Protein AF-A0A9E1IH28-F1 (afdb_monomer_lite)

pLDDT: mean 81.87, std 10.33, range [43.22, 92.31]

Structure (mmCIF, N/CA/C/O backbone):
data_AF-A0A9E1IH28-F1
#
_entry.id   AF-A0A9E1IH28-F1
#
loop_
_atom_site.group_PDB
_atom_site.id
_atom_site.type_symbol
_atom_site.label_atom_id
_atom_site.label_alt_id
_atom_site.label_comp_id
_atom_site.label_asym_id
_atom_site.label_entity_id
_atom_site.label_seq_id
_atom_site.pdbx_PDB_ins_code
_atom_site.Cartn_x
_atom_site.Cartn_y
_atom_site.Cartn_z
_atom_site.occupancy
_atom_site.B_iso_or_equiv
_atom_site.auth_seq_id
_atom_site.auth_comp_id
_atom_site.auth_asym_id
_atom_site.auth_atom_id
_atom_site.pdbx_PDB_model_num
ATOM 1 N N . MET A 1 1 ? 17.890 11.016 -17.891 1.00 43.22 1 MET A N 1
ATOM 2 C CA . MET A 1 1 ? 17.890 9.555 -17.650 1.00 43.22 1 MET A CA 1
ATOM 3 C C . MET A 1 1 ? 16.493 9.009 -17.918 1.00 43.22 1 MET A C 1
ATOM 5 O O . MET A 1 1 ? 15.600 9.289 -17.120 1.00 43.22 1 MET A O 1
ATOM 9 N N . PRO A 1 2 ? 16.258 8.319 -19.046 1.00 45.50 2 PRO A N 1
ATOM 10 C CA . PRO A 1 2 ? 14.957 7.726 -19.333 1.00 45.50 2 PRO A CA 1
ATOM 11 C C . PRO A 1 2 ? 14.781 6.501 -18.421 1.00 45.50 2 PRO A C 1
ATOM 13 O O . PRO A 1 2 ? 15.627 5.616 -18.416 1.00 45.50 2 PRO A O 1
ATOM 16 N N . GLY A 1 3 ? 13.749 6.492 -17.573 1.00 56.09 3 GLY A N 1
ATOM 17 C CA . GLY A 1 3 ? 13.476 5.368 -16.658 1.00 56.09 3 GLY A CA 1
ATOM 18 C C . GLY A 1 3 ? 12.780 5.739 -15.345 1.00 56.09 3 GLY A C 1
ATOM 19 O O . GLY A 1 3 ? 12.056 4.921 -14.787 1.00 56.09 3 GLY A O 1
ATOM 20 N N . ARG A 1 4 ? 12.909 6.989 -14.873 1.00 63.25 4 ARG A N 1
ATOM 21 C CA . ARG A 1 4 ? 12.278 7.423 -13.608 1.00 63.25 4 ARG A CA 1
ATOM 22 C C . ARG A 1 4 ? 10.755 7.587 -13.708 1.00 63.25 4 ARG A C 1
ATOM 24 O O . ARG A 1 4 ? 10.059 7.260 -12.759 1.00 63.25 4 ARG A O 1
ATOM 31 N N . GLY A 1 5 ? 10.233 8.031 -14.855 1.00 76.12 5 GLY A N 1
ATOM 32 C CA . GLY A 1 5 ? 8.802 8.331 -15.027 1.00 76.12 5 GLY A CA 1
ATOM 33 C C . GLY A 1 5 ? 7.890 7.100 -14.992 1.00 76.12 5 GLY A C 1
ATOM 34 O O . GLY A 1 5 ? 6.953 7.059 -14.205 1.00 76.12 5 GLY A O 1
ATOM 35 N N . CYS A 1 6 ? 8.185 6.069 -15.792 1.00 81.12 6 CYS A N 1
ATOM 36 C CA . CYS A 1 6 ? 7.359 4.853 -15.839 1.00 81.12 6 CYS A CA 1
ATOM 37 C C . CYS A 1 6 ? 7.390 4.081 -14.512 1.00 81.12 6 CYS A C 1
ATOM 39 O O . CYS A 1 6 ? 6.363 3.579 -14.063 1.00 81.12 6 CYS A O 1
ATOM 41 N N . HIS A 1 7 ? 8.554 4.022 -13.858 1.00 82.38 7 HIS A N 1
ATOM 42 C CA . HIS A 1 7 ? 8.680 3.391 -12.548 1.00 82.38 7 HIS A CA 1
ATOM 43 C C . HIS A 1 7 ? 7.938 4.188 -11.462 1.00 82.38 7 HIS A C 1
ATOM 45 O O . HIS A 1 7 ? 7.175 3.602 -10.702 1.00 82.38 7 HIS A O 1
ATOM 51 N N . ALA A 1 8 ? 8.060 5.520 -11.439 1.00 79.62 8 ALA A N 1
ATOM 52 C CA . ALA A 1 8 ? 7.314 6.366 -10.506 1.00 79.62 8 ALA A CA 1
ATOM 53 C C . ALA A 1 8 ? 5.790 6.285 -10.719 1.00 79.62 8 ALA A C 1
ATOM 55 O O . ALA A 1 8 ? 5.042 6.208 -9.749 1.00 79.62 8 ALA A O 1
ATOM 56 N N . ALA A 1 9 ? 5.322 6.233 -11.970 1.00 85.56 9 ALA A N 1
ATOM 57 C CA . ALA A 1 9 ? 3.903 6.052 -12.281 1.00 85.56 9 ALA A CA 1
ATOM 58 C C . ALA A 1 9 ? 3.385 4.689 -11.798 1.00 85.56 9 ALA A C 1
ATOM 60 O O . ALA A 1 9 ? 2.329 4.611 -11.173 1.00 85.56 9 ALA A O 1
ATOM 61 N N . ARG A 1 10 ? 4.163 3.619 -12.017 1.00 85.31 10 ARG A N 1
ATOM 62 C CA . ARG A 1 10 ? 3.870 2.281 -11.483 1.00 85.31 10 ARG A CA 1
ATOM 63 C C . ARG A 1 10 ? 3.794 2.291 -9.953 1.00 85.31 10 ARG A C 1
ATOM 65 O O . ARG A 1 10 ? 2.892 1.675 -9.393 1.00 85.31 10 ARG A O 1
ATOM 72 N N . HIS A 1 11 ? 4.697 3.022 -9.297 1.00 83.31 11 HIS A N 1
ATOM 73 C CA . HIS A 1 11 ? 4.679 3.215 -7.847 1.00 83.31 11 HIS A CA 1
ATOM 74 C C . HIS A 1 11 ? 3.416 3.945 -7.374 1.00 83.31 11 HIS A C 1
ATOM 76 O O . HIS A 1 11 ? 2.747 3.473 -6.458 1.00 83.31 11 HIS A O 1
ATOM 82 N N . GLY A 1 12 ? 3.061 5.056 -8.022 1.00 83.19 12 GLY A N 1
ATOM 83 C CA . GLY A 1 12 ? 1.855 5.818 -7.698 1.00 83.19 12 GLY A CA 1
ATOM 84 C C . GLY A 1 12 ? 0.577 4.996 -7.864 1.00 83.19 12 GLY A C 1
ATOM 85 O O . GLY A 1 12 ? -0.282 5.021 -6.985 1.00 83.19 12 GLY A O 1
ATOM 86 N N . LEU A 1 13 ? 0.479 4.213 -8.943 1.00 87.81 13 LEU A N 1
ATOM 87 C CA . LEU A 1 13 ? -0.655 3.321 -9.188 1.00 87.81 13 LEU A CA 1
ATOM 88 C C . LEU A 1 13 ? -0.789 2.247 -8.099 1.00 87.81 13 LEU A C 1
ATOM 90 O O . LEU A 1 13 ? -1.878 2.061 -7.560 1.00 87.81 13 LEU A O 1
ATOM 94 N N . GLY A 1 14 ? 0.308 1.556 -7.765 1.00 87.31 14 GLY A N 1
ATOM 95 C CA . GLY A 1 14 ? 0.298 0.505 -6.744 1.00 87.31 14 GLY A CA 1
ATOM 96 C C . GLY A 1 14 ? -0.117 1.030 -5.369 1.00 87.31 14 GLY A C 1
ATOM 97 O O . GLY A 1 14 ? -0.955 0.425 -4.703 1.00 87.31 14 GLY A O 1
ATOM 98 N N . LEU A 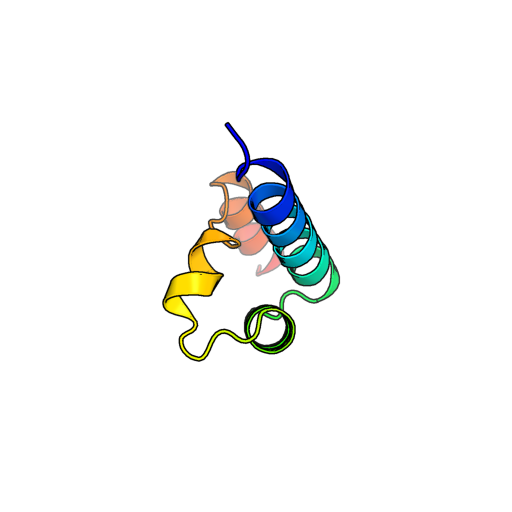1 15 ? 0.399 2.202 -4.986 1.00 85.25 15 LEU A N 1
ATOM 99 C CA . LEU A 1 15 ? 0.049 2.852 -3.724 1.00 85.25 15 LEU A CA 1
ATOM 100 C C . LEU A 1 15 ? -1.415 3.315 -3.688 1.00 85.25 15 LEU A C 1
ATOM 102 O O . LEU A 1 15 ? -2.089 3.132 -2.677 1.00 85.25 15 LEU A O 1
ATOM 106 N N . ALA A 1 16 ? -1.925 3.904 -4.773 1.00 86.88 16 ALA A N 1
ATOM 107 C CA . ALA A 1 16 ? -3.314 4.359 -4.841 1.00 86.88 16 ALA A CA 1
ATOM 108 C C . ALA A 1 16 ? -4.306 3.192 -4.726 1.00 86.88 16 ALA A C 1
ATOM 110 O O . ALA A 1 16 ? -5.273 3.278 -3.970 1.00 86.88 16 ALA A O 1
ATOM 111 N N . LEU A 1 17 ? -4.035 2.085 -5.424 1.00 89.88 17 LEU A N 1
ATOM 112 C CA . LEU A 1 17 ? -4.859 0.879 -5.354 1.00 89.88 17 LEU A CA 1
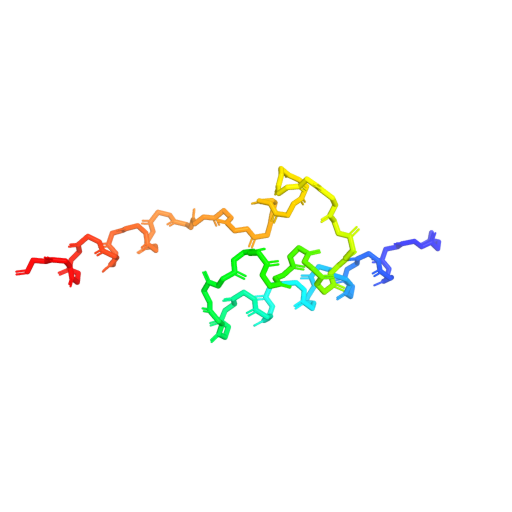ATOM 113 C C . LEU A 1 17 ? -4.823 0.249 -3.954 1.00 89.88 17 LEU A C 1
ATOM 115 O O . LEU A 1 17 ? -5.863 -0.163 -3.441 1.00 89.88 17 LEU A O 1
ATOM 119 N N . TYR A 1 18 ? 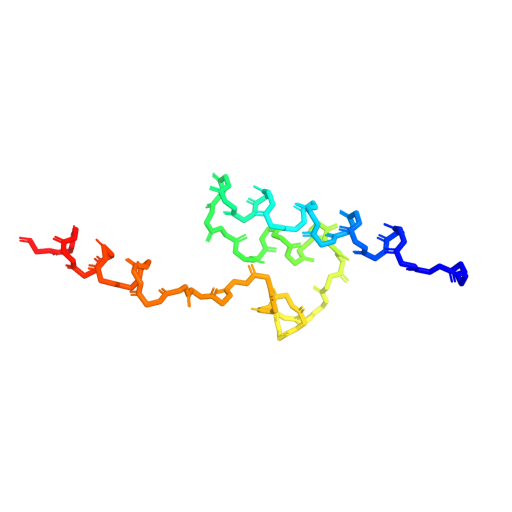-3.652 0.229 -3.309 1.00 88.50 18 TYR A N 1
ATOM 120 C CA . TYR A 1 18 ? -3.529 -0.242 -1.930 1.00 88.50 18 TYR A CA 1
ATOM 121 C C . TYR A 1 18 ? -4.358 0.611 -0.965 1.00 88.50 18 TYR A C 1
ATOM 123 O O . TYR A 1 18 ? -5.144 0.068 -0.199 1.00 88.50 18 TYR A O 1
ATOM 131 N N . LYS A 1 19 ? -4.261 1.945 -1.050 1.00 84.81 19 LYS A N 1
ATOM 132 C CA . LYS A 1 19 ? -5.028 2.864 -0.190 1.00 84.81 19 LYS A CA 1
ATOM 133 C C . LYS A 1 19 ? -6.545 2.704 -0.321 1.00 84.81 19 LYS A C 1
ATOM 135 O O . LYS A 1 19 ? -7.256 2.940 0.645 1.00 84.81 19 LYS A O 1
ATOM 140 N N . GLN A 1 20 ? -7.040 2.334 -1.501 1.00 89.19 20 GLN A N 1
ATOM 141 C CA . GLN A 1 20 ? -8.475 2.134 -1.729 1.00 89.19 20 GLN A CA 1
ATOM 142 C C . GLN A 1 20 ? -8.982 0.777 -1.236 1.00 89.19 20 GLN A C 1
ATOM 144 O O . GLN A 1 20 ? -10.137 0.671 -0.839 1.00 89.19 20 GLN A O 1
ATOM 149 N N . THR A 1 21 ? -8.152 -0.264 -1.311 1.00 90.31 21 THR A N 1
ATOM 150 C CA . THR A 1 21 ? -8.610 -1.652 -1.130 1.00 90.31 21 THR A CA 1
ATOM 151 C C . THR A 1 21 ? -8.099 -2.311 0.144 1.00 90.31 21 THR A C 1
ATOM 153 O O . THR A 1 21 ? -8.709 -3.264 0.614 1.00 90.31 21 THR A O 1
ATOM 156 N N . GLY A 1 22 ? -6.956 -1.865 0.670 1.00 87.12 22 GLY A N 1
ATOM 157 C CA . GLY A 1 22 ? -6.205 -2.562 1.714 1.00 87.12 22 GLY A CA 1
ATOM 158 C C . GLY A 1 22 ? -5.656 -3.932 1.288 1.00 87.12 22 GLY A C 1
ATOM 159 O O . GLY A 1 22 ? -5.020 -4.607 2.093 1.00 87.12 22 GLY A O 1
ATOM 160 N N . ASP A 1 23 ? -5.868 -4.365 0.038 1.00 89.56 23 ASP A N 1
ATOM 161 C CA . ASP A 1 23 ? -5.536 -5.716 -0.411 1.00 89.56 23 ASP A CA 1
ATOM 162 C C . ASP A 1 23 ? -4.273 -5.725 -1.278 1.00 89.56 23 ASP A C 1
ATOM 164 O O . ASP A 1 23 ? -4.264 -5.397 -2.470 1.00 89.56 23 ASP A O 1
ATOM 168 N N . LEU A 1 24 ? -3.180 -6.183 -0.673 1.00 89.12 24 LEU A N 1
ATOM 169 C CA . LEU A 1 24 ? -1.890 -6.298 -1.340 1.00 89.12 24 LEU A CA 1
ATOM 170 C C . LEU A 1 24 ? -1.882 -7.324 -2.488 1.00 89.12 24 LEU A C 1
ATOM 172 O O . LEU A 1 24 ? -1.080 -7.201 -3.419 1.00 89.12 24 LEU A O 1
ATOM 176 N N . ARG A 1 25 ? -2.767 -8.328 -2.466 1.00 90.81 25 ARG A N 1
ATOM 177 C CA . ARG A 1 25 ? -2.876 -9.325 -3.542 1.00 90.81 25 ARG A CA 1
ATOM 178 C C . ARG A 1 25 ? -3.495 -8.721 -4.796 1.00 90.81 25 ARG A C 1
ATOM 180 O O . ARG A 1 25 ? -3.035 -9.045 -5.890 1.00 90.81 25 ARG A O 1
ATOM 187 N N . LEU A 1 26 ? -4.456 -7.805 -4.652 1.00 91.69 26 LEU A N 1
ATOM 188 C CA . LEU A 1 26 ? -5.007 -7.050 -5.784 1.00 91.69 26 LEU A CA 1
ATOM 189 C C . LEU A 1 26 ? -3.943 -6.158 -6.424 1.00 91.69 26 LEU A C 1
ATOM 191 O O . LEU A 1 26 ? -3.802 -6.141 -7.647 1.00 91.69 26 LEU A O 1
ATOM 195 N N . VAL A 1 27 ? -3.131 -5.487 -5.605 1.00 90.94 27 VAL A N 1
ATOM 196 C CA . VAL A 1 27 ? -2.001 -4.683 -6.094 1.00 90.94 27 VAL A CA 1
ATOM 197 C C . VAL A 1 27 ? -0.991 -5.555 -6.841 1.00 90.94 27 VAL A C 1
ATOM 199 O O . VAL A 1 27 ? -0.564 -5.207 -7.940 1.00 90.94 27 VAL A O 1
ATOM 202 N N . ALA A 1 28 ? -0.638 -6.720 -6.295 1.00 90.81 28 ALA A N 1
ATOM 203 C CA . ALA A 1 28 ? 0.280 -7.648 -6.948 1.00 90.81 28 ALA A CA 1
ATOM 204 C C . ALA A 1 28 ? -0.269 -8.170 -8.286 1.00 90.81 28 ALA A C 1
ATOM 206 O O . ALA A 1 28 ? 0.466 -8.188 -9.274 1.00 90.81 28 ALA A O 1
ATOM 207 N N . ALA A 1 29 ? -1.556 -8.527 -8.344 1.00 92.31 29 ALA A N 1
ATOM 208 C CA . ALA A 1 29 ? -2.215 -8.965 -9.571 1.00 92.31 29 ALA A CA 1
ATOM 209 C C . ALA A 1 29 ? -2.226 -7.858 -10.639 1.00 92.31 29 ALA A C 1
ATOM 211 O O . ALA A 1 29 ? -1.824 -8.103 -11.775 1.00 92.31 29 ALA A O 1
ATOM 212 N N . GLN A 1 30 ? -2.582 -6.625 -10.261 1.00 91.19 30 GLN A N 1
ATOM 213 C CA . GLN A 1 30 ? -2.584 -5.463 -11.158 1.00 91.19 30 GLN A CA 1
ATOM 214 C C . GLN A 1 30 ? -1.188 -5.150 -11.718 1.00 91.19 30 GLN A C 1
ATOM 216 O O . GLN A 1 30 ? -1.043 -4.729 -12.866 1.00 91.19 30 GLN A O 1
ATOM 221 N N . LEU A 1 31 ? -0.148 -5.339 -10.905 1.00 88.62 31 LEU A N 1
ATOM 222 C CA . LEU A 1 31 ? 1.239 -5.104 -11.296 1.00 88.62 31 LEU A CA 1
ATOM 223 C C . LEU A 1 31 ? 1.866 -6.300 -12.034 1.00 88.62 31 LEU A C 1
ATOM 225 O O . LEU A 1 31 ? 2.962 -6.161 -12.583 1.00 88.62 31 LEU A O 1
ATOM 229 N N . GLY A 1 32 ? 1.204 -7.459 -12.077 1.00 89.69 32 GLY A N 1
ATOM 230 C CA . GLY A 1 32 ? 1.762 -8.692 -12.639 1.00 89.69 32 GLY A CA 1
ATOM 231 C C . GLY A 1 32 ? 2.896 -9.282 -11.793 1.00 89.69 32 GLY A C 1
ATOM 232 O O . GLY A 1 32 ? 3.798 -9.933 -12.319 1.00 89.69 32 GLY A O 1
ATOM 233 N N . HIS A 1 33 ? 2.899 -9.020 -10.485 1.00 91.12 33 HIS A N 1
ATOM 234 C CA . HIS A 1 33 ? 3.875 -9.577 -9.557 1.00 91.12 33 HIS A CA 1
ATOM 235 C C . HIS A 1 33 ? 3.495 -11.008 -9.179 1.00 91.12 33 HIS A C 1
ATOM 237 O O . HIS A 1 33 ? 2.411 -11.273 -8.665 1.00 91.12 33 HIS A O 1
ATOM 243 N N . ARG A 1 34 ? 4.428 -11.934 -9.397 1.00 86.50 34 ARG A N 1
ATOM 244 C CA . ARG A 1 34 ? 4.272 -13.348 -9.036 1.00 86.50 34 ARG A CA 1
ATOM 245 C C . ARG A 1 34 ? 4.636 -13.634 -7.572 1.00 86.50 34 ARG A C 1
ATOM 247 O O . ARG A 1 34 ? 4.249 -14.668 -7.040 1.00 86.50 34 ARG A O 1
ATOM 254 N N . ASP A 1 35 ? 5.366 -12.716 -6.938 1.00 85.56 35 ASP A N 1
ATOM 255 C CA . ASP A 1 35 ? 5.768 -12.759 -5.530 1.00 85.56 35 ASP A CA 1
ATOM 256 C C . ASP A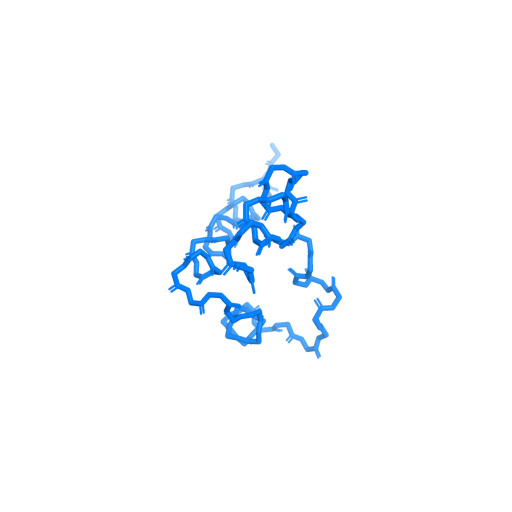 1 35 ? 5.400 -11.434 -4.844 1.00 85.56 35 ASP A C 1
ATOM 258 O O . ASP A 1 35 ? 5.765 -10.348 -5.314 1.00 85.56 35 ASP A O 1
ATOM 262 N N . LEU A 1 36 ? 4.707 -11.536 -3.706 1.00 86.31 36 LEU A N 1
ATOM 263 C CA . LEU A 1 36 ? 4.294 -10.404 -2.879 1.00 86.31 36 LEU A CA 1
ATOM 264 C C . LEU A 1 36 ? 5.475 -9.616 -2.310 1.00 86.31 36 LEU A C 1
ATOM 266 O O . LEU A 1 36 ? 5.311 -8.428 -2.051 1.00 86.31 36 LEU A O 1
ATOM 270 N N . ARG A 1 37 ? 6.668 -10.213 -2.164 1.00 85.75 37 ARG A N 1
ATOM 271 C CA . ARG A 1 37 ? 7.862 -9.517 -1.646 1.00 85.75 37 ARG A CA 1
ATOM 272 C C . ARG A 1 37 ? 8.178 -8.241 -2.414 1.00 85.75 37 ARG A C 1
ATOM 274 O O . ARG A 1 37 ? 8.498 -7.225 -1.809 1.00 85.75 37 ARG A O 1
ATOM 281 N N . SER A 1 38 ? 8.027 -8.283 -3.736 1.00 79.12 38 SER A N 1
ATOM 282 C CA . SER A 1 38 ? 8.231 -7.118 -4.603 1.00 79.12 38 SER A CA 1
ATOM 283 C C . SER A 1 38 ? 7.150 -6.042 -4.436 1.00 79.12 38 SER A C 1
ATOM 285 O O . SER A 1 38 ? 7.405 -4.865 -4.671 1.00 79.12 38 SER A O 1
ATOM 287 N N . THR A 1 39 ? 5.955 -6.431 -3.990 1.00 83.75 39 THR A N 1
ATOM 288 C CA . THR A 1 39 ? 4.815 -5.539 -3.751 1.00 83.75 39 THR A CA 1
ATOM 289 C C . THR A 1 39 ? 4.830 -4.940 -2.342 1.00 83.75 39 THR A C 1
ATOM 291 O O . THR A 1 39 ? 4.330 -3.837 -2.153 1.00 83.75 39 THR A O 1
ATOM 294 N N . MET A 1 40 ? 5.449 -5.604 -1.359 1.00 83.00 40 MET A N 1
ATOM 295 C CA . MET A 1 40 ? 5.556 -5.094 0.020 1.00 83.00 40 MET A CA 1
ATOM 296 C C . MET A 1 40 ? 6.315 -3.761 0.124 1.00 83.00 40 MET A C 1
ATOM 298 O O . MET A 1 40 ? 6.127 -3.015 1.080 1.00 83.00 40 MET A O 1
ATOM 302 N N . LEU A 1 41 ? 7.125 -3.409 -0.882 1.00 73.75 41 LEU A N 1
ATOM 303 C CA . LEU A 1 41 ? 7.750 -2.085 -0.984 1.00 73.75 41 LEU A CA 1
ATOM 304 C C . LEU A 1 41 ? 6.725 -0.936 -1.025 1.00 73.75 41 LEU A C 1
ATOM 306 O O . LEU A 1 41 ? 7.079 0.200 -0.723 1.00 73.75 41 LEU A O 1
ATOM 310 N N . TYR A 1 42 ? 5.469 -1.217 -1.384 1.00 68.81 42 TYR A N 1
ATOM 311 C CA . TYR A 1 42 ? 4.381 -0.236 -1.432 1.00 68.81 42 TYR A CA 1
ATOM 312 C C . TYR A 1 42 ? 3.599 -0.102 -0.125 1.00 68.81 42 TYR A C 1
ATOM 314 O O . TYR A 1 42 ? 2.744 0.774 -0.033 1.00 68.81 42 TYR A O 1
ATOM 322 N N . THR A 1 43 ? 3.851 -0.965 0.858 1.00 69.69 43 THR A N 1
ATOM 323 C CA . THR A 1 43 ? 2.990 -1.119 2.039 1.00 69.69 43 THR A CA 1
ATOM 324 C C . THR A 1 43 ? 3.730 -0.928 3.347 1.00 69.69 43 THR A C 1
ATOM 326 O O . THR A 1 43 ? 3.290 -1.465 4.354 1.00 69.69 43 THR A O 1
ATOM 329 N N . MET A 1 44 ? 4.874 -0.247 3.349 1.00 75.00 44 MET A N 1
ATOM 330 C CA . MET A 1 44 ? 5.598 0.002 4.593 1.00 75.00 44 MET A CA 1
ATOM 331 C C . MET A 1 44 ? 4.766 0.977 5.437 1.00 75.00 44 MET A C 1
ATOM 333 O O . MET A 1 44 ? 4.630 2.129 5.017 1.00 75.00 44 MET A O 1
ATOM 337 N N . PRO A 1 45 ? 4.155 0.526 6.550 1.00 74.31 45 PRO A N 1
ATOM 338 C CA . PRO A 1 45 ? 3.373 1.414 7.390 1.00 74.31 45 PRO A CA 1
ATOM 339 C C . PRO A 1 45 ? 4.323 2.391 8.076 1.00 74.31 45 PRO A C 1
ATOM 341 O O . PRO A 1 45 ? 5.446 2.026 8.446 1.00 74.31 45 PRO A O 1
ATOM 344 N N . LEU A 1 46 ? 3.879 3.630 8.233 1.00 79.88 46 LEU A N 1
ATOM 345 C CA . LEU A 1 46 ? 4.547 4.567 9.119 1.00 79.88 46 LEU A CA 1
ATOM 346 C C . LEU A 1 46 ? 4.167 4.231 10.574 1.00 79.88 46 LEU A C 1
ATOM 348 O O . LEU A 1 46 ? 3.141 3.581 10.797 1.00 79.88 46 LEU A O 1
ATOM 352 N N . PRO A 1 47 ? 4.977 4.618 11.575 1.00 79.50 47 PRO A N 1
ATOM 353 C CA . PRO A 1 47 ? 4.659 4.359 12.980 1.00 79.50 47 PRO A CA 1
ATOM 354 C C . PRO A 1 47 ? 3.242 4.810 13.370 1.00 79.50 47 PRO A C 1
ATOM 356 O O . PRO A 1 47 ? 2.521 4.059 14.018 1.00 79.50 47 PRO A O 1
ATOM 359 N N . GLU A 1 48 ? 2.800 5.967 12.876 1.00 81.62 48 GLU A N 1
ATOM 360 C CA . GLU A 1 48 ? 1.457 6.498 13.116 1.00 81.62 48 GLU A CA 1
ATOM 361 C C . GLU A 1 48 ? 0.328 5.628 12.540 1.00 81.62 48 GLU A C 1
ATOM 363 O O . GLU A 1 48 ? -0.758 5.578 13.115 1.00 81.62 48 GLU A O 1
ATOM 368 N N . ASP A 1 49 ? 0.573 4.916 11.434 1.00 79.12 49 ASP A N 1
ATOM 369 C CA . ASP A 1 49 ? -0.410 4.003 10.844 1.00 79.12 49 ASP A CA 1
ATOM 370 C C . ASP A 1 49 ? -0.606 2.772 11.744 1.00 79.12 49 ASP A C 1
ATOM 372 O O . ASP A 1 49 ? -1.701 2.211 11.817 1.00 79.12 49 ASP A O 1
ATOM 376 N N . VAL A 1 50 ? 0.461 2.346 12.432 1.00 81.88 50 VAL A N 1
ATOM 377 C CA . VAL A 1 50 ? 0.429 1.227 13.383 1.00 81.88 50 VAL A CA 1
ATOM 378 C C . VAL A 1 50 ? -0.306 1.637 14.654 1.00 81.88 50 VAL A C 1
ATOM 380 O O . VAL A 1 50 ? -1.189 0.903 15.095 1.00 81.88 50 VAL A O 1
ATOM 383 N N . ASP A 1 51 ? 0.014 2.809 15.201 1.00 86.50 51 ASP A N 1
ATOM 384 C CA . ASP A 1 51 ? -0.629 3.335 16.408 1.00 86.50 51 ASP A CA 1
ATOM 385 C C . ASP A 1 51 ? -2.141 3.510 16.194 1.00 86.50 51 ASP A C 1
ATOM 387 O O . ASP A 1 51 ? -2.945 2.994 16.970 1.00 86.50 51 ASP A O 1
ATOM 391 N N . ALA A 1 52 ? -2.548 4.120 15.075 1.00 83.50 52 ALA A N 1
ATOM 392 C CA . ALA A 1 52 ? -3.960 4.291 14.735 1.00 83.50 52 ALA A CA 1
ATOM 3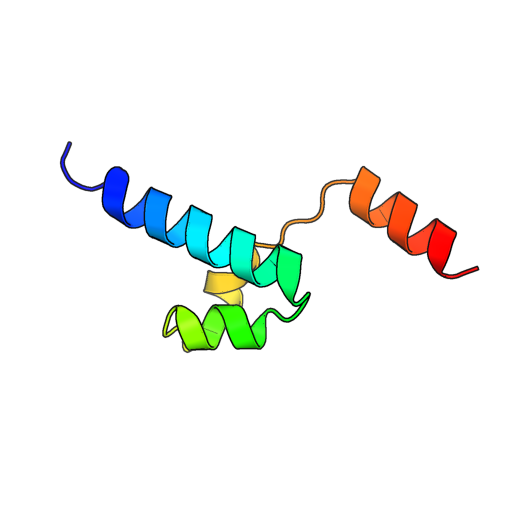93 C C . ALA A 1 52 ? -4.708 2.955 14.571 1.00 83.50 52 ALA A C 1
ATOM 395 O O . ALA A 1 52 ? -5.872 2.836 14.957 1.00 83.50 52 ALA A O 1
ATOM 396 N N . ALA A 1 53 ? -4.055 1.938 13.998 1.00 83.00 53 ALA A N 1
ATOM 397 C CA . ALA A 1 53 ? -4.645 0.610 13.862 1.00 83.00 53 ALA A CA 1
ATOM 398 C C . ALA A 1 53 ? -4.822 -0.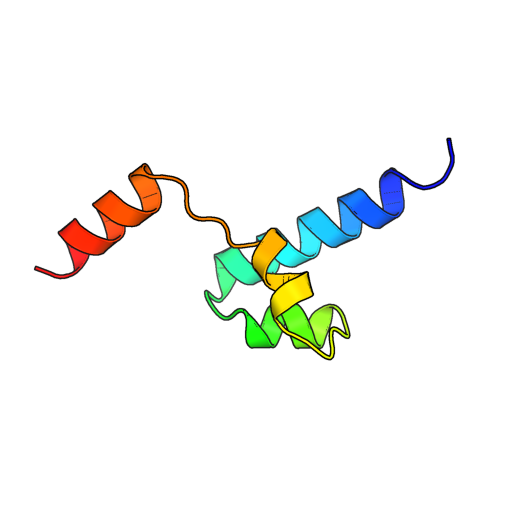086 15.221 1.00 83.00 53 ALA A C 1
ATOM 400 O O . ALA A 1 53 ? -5.834 -0.755 15.438 1.00 83.00 53 ALA A O 1
ATOM 401 N N . LEU A 1 54 ? -3.862 0.074 16.138 1.00 86.19 54 LEU A N 1
ATOM 402 C CA . LEU A 1 54 ? -3.956 -0.458 17.497 1.00 86.19 54 LEU A CA 1
ATOM 403 C C . LEU A 1 54 ? -5.092 0.211 18.276 1.00 86.19 54 LEU A C 1
ATOM 405 O O . LEU A 1 54 ? -5.904 -0.503 18.861 1.00 86.19 54 LEU A O 1
ATOM 409 N N . ASP A 1 55 ? -5.203 1.538 18.211 1.00 89.94 55 ASP A N 1
ATOM 410 C CA . ASP A 1 55 ? -6.268 2.297 18.878 1.00 89.94 55 ASP A CA 1
ATOM 411 C C . ASP A 1 55 ? -7.668 1.918 18.374 1.00 89.94 55 ASP A C 1
ATOM 413 O O . ASP A 1 55 ? -8.613 1.870 19.152 1.00 89.94 55 ASP A O 1
ATOM 417 N N . ALA A 1 56 ? -7.815 1.607 17.083 1.00 84.12 56 ALA A N 1
ATOM 418 C CA . ALA A 1 56 ? -9.092 1.196 16.495 1.00 84.12 56 ALA A CA 1
ATOM 419 C C . ALA A 1 56 ? -9.487 -0.267 16.791 1.00 84.12 56 ALA A C 1
ATOM 421 O O . ALA A 1 56 ? -10.586 -0.690 16.424 1.00 84.12 56 ALA A O 1
ATOM 422 N N . THR A 1 57 ? -8.588 -1.059 17.385 1.00 82.06 57 THR A N 1
ATOM 423 C CA . THR A 1 57 ? -8.805 -2.491 17.663 1.00 82.06 57 THR A CA 1
ATOM 424 C C . THR A 1 57 ? -9.381 -2.743 19.066 1.00 82.06 57 THR A C 1
ATOM 426 O O . THR A 1 57 ? -9.863 -3.848 19.332 1.00 82.06 57 THR A O 1
ATOM 429 N N . TRP A 1 58 ? -9.374 -1.739 19.946 1.00 62.22 58 TRP A N 1
ATOM 430 C CA . TRP A 1 58 ? -9.844 -1.815 21.335 1.00 62.22 58 TRP A CA 1
ATOM 431 C C . TRP A 1 58 ? -10.966 -0.813 21.616 1.00 62.22 58 TRP A C 1
ATOM 433 O O . TRP A 1 58 ? -11.723 -1.067 22.581 1.00 62.22 58 TRP A O 1
#

Foldseek 3Di:
DPDPVVVVVLLVVLLVVCVVPVDLVVSCVVSVNPDSVVSCVSVDDDPVNVVVVVVVVD

Sequence (58 aa):
MPGRGCHAARHGLGLALYKQTGDLRLVAAQLGHRDLRSTMLYTMPLPEDVDAALDATW

Secondary structure (DSSP, 8-state):
-TTHHHHHHHHHHHHHHHHHH--HHHHHHHHT-SSGGGTGGG----HHHHHHHHHTT-

Radius of gyration: 13.49 Å; chains: 1; bounding box: 28×23×41 Å